Protein AF-A0A7C1U5D0-F1 (afdb_monomer_lite)

Radius of gyration: 24.91 Å; chains: 1; bounding box: 44×66×41 Å

Secondary structure (DSSP, 8-state):
--S-SSSSS---S------------------PPP------TT--GGGSGGGT--SS--HHHHHHHHHS---SS---S-SSHHHH-

pLDDT: mean 80.84, std 20.68, range [43.69, 98.62]

Structure (mmCIF, N/CA/C/O backbone):
data_AF-A0A7C1U5D0-F1
#
_entry.id   AF-A0A7C1U5D0-F1
#
loop_
_atom_site.group_PDB
_atom_site.id
_atom_site.type_symbol
_atom_site.label_atom_id
_atom_site.label_alt_id
_atom_site.label_comp_id
_atom_site.label_asym_id
_atom_site.label_entity_id
_atom_site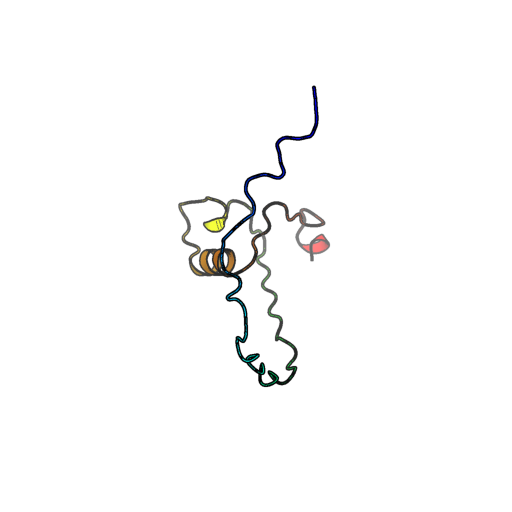.label_seq_id
_atom_site.pdbx_PDB_ins_code
_atom_site.Cartn_x
_atom_site.Cartn_y
_atom_site.Cartn_z
_atom_site.occupancy
_atom_site.B_iso_or_equiv
_atom_site.auth_seq_id
_atom_site.auth_comp_id
_atom_site.auth_asym_id
_atom_site.auth_atom_id
_atom_site.pdbx_PDB_model_num
ATOM 1 N N . MET A 1 1 ? 1.611 53.963 5.196 1.00 43.69 1 MET A N 1
ATOM 2 C CA . MET A 1 1 ? 0.384 53.348 4.638 1.00 43.69 1 MET A CA 1
ATOM 3 C C . MET A 1 1 ? -0.359 52.648 5.768 1.00 43.69 1 MET A C 1
ATOM 5 O O . MET A 1 1 ? 0.207 51.778 6.417 1.00 43.69 1 MET A O 1
ATOM 9 N N . GLN A 1 2 ? -1.537 53.165 6.127 1.00 49.12 2 GLN A N 1
ATOM 10 C CA . GLN A 1 2 ? -2.195 52.925 7.416 1.00 49.12 2 GLN A CA 1
ATOM 11 C C . GLN A 1 2 ? -3.059 51.658 7.426 1.00 49.12 2 GLN A C 1
ATOM 13 O O . GLN A 1 2 ? -3.872 51.411 6.545 1.00 49.12 2 GLN A O 1
ATOM 18 N N . ARG A 1 3 ? -2.904 50.900 8.510 1.00 56.34 3 ARG A N 1
ATOM 19 C CA . ARG A 1 3 ? -3.448 49.569 8.819 1.00 56.34 3 ARG A CA 1
ATOM 20 C C . ARG A 1 3 ? -4.940 49.607 9.207 1.00 56.34 3 ARG A C 1
ATOM 22 O O . ARG A 1 3 ? -5.377 48.829 10.046 1.00 56.34 3 ARG A O 1
ATOM 29 N N . ARG A 1 4 ? -5.699 50.579 8.683 1.00 55.97 4 ARG A N 1
ATOM 30 C CA . ARG A 1 4 ? -6.999 51.011 9.238 1.00 55.97 4 ARG A CA 1
ATOM 31 C C . ARG A 1 4 ? -8.227 50.676 8.379 1.00 55.97 4 ARG A C 1
ATOM 33 O O . ARG A 1 4 ? -9.320 51.061 8.767 1.00 55.97 4 ARG A O 1
ATOM 40 N N . SER A 1 5 ? -8.090 49.916 7.289 1.00 54.97 5 SER A N 1
ATOM 41 C CA . SER A 1 5 ? -9.225 49.619 6.385 1.00 54.97 5 SER A CA 1
ATOM 42 C C . SER A 1 5 ? -9.732 48.170 6.390 1.00 54.97 5 SER A C 1
ATOM 44 O O . SER A 1 5 ? -10.554 47.825 5.553 1.00 54.97 5 SER A O 1
ATOM 46 N N . PHE A 1 6 ? -9.302 47.317 7.326 1.00 47.84 6 PHE A N 1
ATOM 47 C CA . PHE A 1 6 ? -9.726 45.903 7.361 1.00 47.84 6 PHE A CA 1
ATOM 48 C C . PHE A 1 6 ? -10.833 45.564 8.377 1.00 47.84 6 PHE A C 1
ATOM 50 O O . PHE A 1 6 ? -11.196 44.403 8.517 1.00 47.84 6 PHE A O 1
ATOM 57 N N . LEU A 1 7 ? -11.410 46.555 9.062 1.00 49.06 7 LEU A N 1
ATOM 58 C CA . LEU A 1 7 ? -12.432 46.338 10.103 1.00 49.06 7 LEU A CA 1
ATOM 59 C C . LEU A 1 7 ? -13.873 46.680 9.669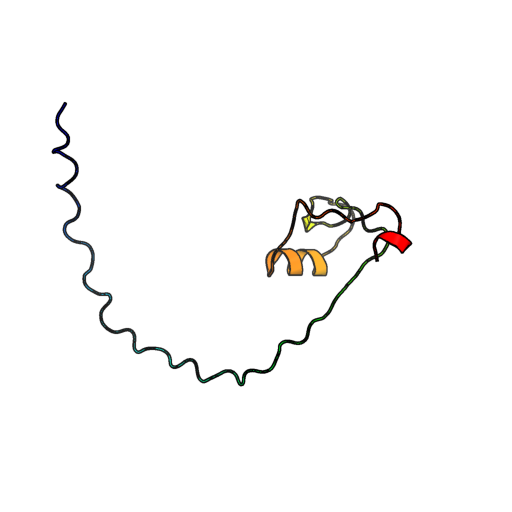 1.00 49.06 7 LEU A C 1
ATOM 61 O O . LEU A 1 7 ? -14.764 46.741 10.507 1.00 49.06 7 LEU A O 1
ATOM 65 N N . GLY A 1 8 ? -14.126 46.890 8.373 1.00 48.81 8 GLY A N 1
ATOM 66 C CA . GLY A 1 8 ? -15.411 47.407 7.879 1.00 48.81 8 GLY A CA 1
ATOM 67 C C . GLY A 1 8 ? -16.449 46.395 7.372 1.00 48.81 8 GLY A C 1
ATOM 68 O O . GLY A 1 8 ? -17.528 46.824 6.985 1.00 48.81 8 GLY A O 1
ATOM 69 N N . LEU A 1 9 ? -16.170 45.087 7.325 1.00 51.91 9 LEU A N 1
ATOM 70 C CA . LEU A 1 9 ? -17.043 44.125 6.619 1.00 51.91 9 LEU A CA 1
ATOM 71 C C . LEU A 1 9 ? -17.201 42.770 7.333 1.00 51.91 9 LEU A C 1
ATOM 73 O O . LEU A 1 9 ? -17.176 41.714 6.711 1.00 51.91 9 LEU A O 1
ATOM 77 N N . ALA A 1 10 ? -17.387 42.794 8.653 1.00 46.75 10 ALA A N 1
ATOM 78 C CA . ALA A 1 10 ? -17.743 41.604 9.440 1.00 46.75 10 ALA A CA 1
ATOM 79 C C . ALA A 1 10 ? -19.050 41.798 10.234 1.00 46.75 10 ALA A C 1
ATOM 81 O O . ALA A 1 10 ? -19.205 41.292 11.342 1.00 46.75 10 ALA A O 1
ATOM 82 N N . GLY A 1 11 ? -19.987 42.569 9.677 1.00 47.72 11 GLY A N 1
ATOM 83 C CA . GLY A 1 11 ? -21.347 42.696 10.191 1.00 47.72 11 GLY A CA 1
ATOM 84 C C . GLY A 1 11 ? -22.321 41.875 9.348 1.00 47.72 11 GLY A C 1
ATOM 85 O O . GLY A 1 11 ? -22.329 42.019 8.132 1.00 47.72 11 GLY A O 1
ATOM 86 N N . LEU A 1 12 ? -23.171 41.098 10.031 1.00 54.72 12 LEU A N 1
ATOM 87 C CA . LEU A 1 12 ? -24.422 40.481 9.548 1.00 54.72 12 LEU A CA 1
ATOM 88 C C . LEU A 1 12 ? -24.287 39.138 8.809 1.00 54.72 12 LEU A C 1
ATOM 90 O O . LEU A 1 12 ? -24.458 39.037 7.600 1.00 54.72 12 LEU A O 1
ATOM 94 N N . GLY A 1 13 ? -24.087 38.066 9.581 1.00 43.91 13 GLY A N 1
ATOM 95 C CA . GLY A 1 13 ? -24.160 36.695 9.076 1.00 43.91 13 GLY A CA 1
ATOM 96 C C . GLY A 1 13 ? -24.451 35.672 10.170 1.00 43.91 13 GLY A C 1
ATOM 97 O O . GLY A 1 13 ? -23.586 34.893 10.543 1.00 43.91 13 GLY A O 1
ATOM 98 N N . THR A 1 14 ? -25.689 35.663 10.667 1.00 51.19 14 THR A N 1
ATOM 99 C CA . THR A 1 14 ? -26.320 34.549 11.407 1.00 51.19 14 THR A CA 1
ATOM 100 C C . THR A 1 14 ? -25.779 34.209 12.804 1.00 51.19 14 THR A C 1
ATOM 102 O O . THR A 1 14 ? -25.162 33.175 13.048 1.00 51.19 14 THR A O 1
ATOM 105 N N . ALA A 1 15 ? -26.200 35.017 13.777 1.00 45.28 15 ALA A N 1
ATOM 106 C CA . ALA A 1 15 ? -26.369 34.621 15.176 1.00 45.28 15 ALA A CA 1
ATOM 107 C C . ALA A 1 15 ? -27.532 33.610 15.352 1.00 45.28 15 ALA A C 1
ATOM 109 O O . ALA A 1 15 ? -28.464 33.847 16.111 1.00 45.28 15 ALA A O 1
ATOM 110 N N . ALA A 1 16 ? -27.503 32.490 14.620 1.00 49.66 16 ALA A N 1
ATOM 111 C CA . ALA A 1 16 ? -28.552 31.462 14.649 1.00 49.66 16 ALA A CA 1
ATOM 112 C C . ALA A 1 16 ? -28.025 30.048 14.948 1.00 49.66 16 ALA A C 1
ATOM 114 O O . ALA A 1 16 ? -28.738 29.067 14.764 1.00 49.66 16 ALA A O 1
ATOM 115 N N . PHE A 1 17 ? -26.804 29.914 15.472 1.00 48.88 17 PHE A N 1
ATOM 116 C CA . PHE A 1 17 ? -26.307 28.628 15.981 1.00 48.88 17 PHE A CA 1
ATOM 117 C C . PHE A 1 17 ? -26.721 28.380 17.445 1.00 48.88 17 PHE A C 1
ATOM 119 O O . PHE A 1 17 ? -25.987 27.776 18.225 1.00 48.88 17 PHE A O 1
ATOM 126 N N . MET A 1 18 ? -27.897 28.879 17.838 1.00 52.31 18 MET A N 1
ATOM 127 C CA . MET A 1 18 ? -28.499 28.594 19.136 1.00 52.31 18 MET A CA 1
ATOM 128 C C . MET A 1 18 ? -29.335 27.312 19.051 1.00 52.31 18 MET A C 1
ATOM 130 O O . MET A 1 18 ? -30.268 27.208 18.263 1.00 52.31 18 MET A O 1
ATOM 134 N N . LEU A 1 19 ? -28.972 26.360 19.915 1.00 54.06 19 LEU A N 1
ATOM 135 C CA . LEU A 1 19 ? -29.689 25.132 20.263 1.00 54.06 19 LEU A CA 1
ATOM 136 C C . LEU A 1 19 ? -29.867 24.091 19.144 1.00 54.06 19 LEU A C 1
ATOM 138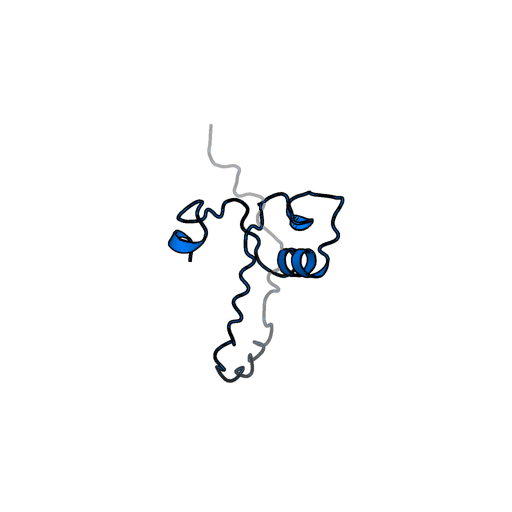 O O . LEU A 1 19 ? -30.976 23.765 18.728 1.00 54.06 19 LEU A O 1
ATOM 142 N N . ARG A 1 20 ? -28.775 23.403 18.788 1.00 58.00 20 ARG A N 1
ATOM 143 C CA . ARG A 1 20 ? -28.915 21.968 18.495 1.00 58.00 20 ARG A CA 1
ATOM 144 C C . ARG A 1 20 ? -28.981 21.245 19.843 1.00 58.00 20 ARG A C 1
ATOM 146 O O . ARG A 1 20 ? -28.002 21.341 20.585 1.00 58.00 20 ARG A O 1
ATOM 153 N N . PRO A 1 21 ? -30.075 20.538 20.188 1.00 55.34 21 PRO A N 1
ATOM 154 C CA . PRO A 1 21 ? -30.048 19.643 21.333 1.00 55.34 21 PRO A CA 1
ATOM 155 C C . PRO A 1 21 ? -28.895 18.674 21.094 1.00 55.34 21 PRO A C 1
ATOM 157 O O . PRO A 1 21 ? -28.798 18.062 20.023 1.00 55.34 21 PRO A O 1
ATOM 160 N N . GLY A 1 22 ? -27.969 18.624 22.052 1.00 55.12 22 GLY A N 1
ATOM 161 C CA . GLY A 1 22 ? -26.856 17.695 22.012 1.00 55.12 22 GLY A CA 1
ATOM 162 C C . GLY A 1 22 ? -27.433 16.312 21.771 1.00 55.12 22 GLY A C 1
ATOM 163 O O . GLY A 1 22 ? -28.178 15.799 22.602 1.00 55.12 22 GLY A O 1
ATOM 164 N N . ARG A 1 23 ? -27.139 15.726 20.605 1.00 57.44 23 ARG A N 1
ATOM 165 C CA . ARG A 1 23 ? -27.355 14.299 20.408 1.00 57.44 23 ARG A CA 1
ATOM 166 C C . ARG A 1 23 ? -26.525 13.635 21.489 1.00 57.44 23 ARG A C 1
ATOM 168 O O . ARG A 1 23 ? -25.299 13.623 21.398 1.00 57.44 23 ARG A O 1
ATOM 175 N N . THR A 1 24 ? -27.196 13.140 22.521 1.00 52.81 24 THR A N 1
ATOM 176 C CA . THR A 1 24 ? -26.617 12.177 23.436 1.00 52.81 24 THR A CA 1
ATOM 177 C C . THR A 1 24 ? -26.162 11.034 22.546 1.00 52.81 24 THR A C 1
ATOM 179 O O . THR A 1 24 ? -26.961 10.291 21.975 1.00 52.81 24 THR A O 1
ATOM 182 N N . LEU A 1 25 ? -24.852 10.964 22.314 1.00 62.62 25 LEU A N 1
ATOM 183 C CA . LEU A 1 25 ? -24.230 9.775 21.772 1.00 62.62 25 LEU A CA 1
ATOM 184 C C . L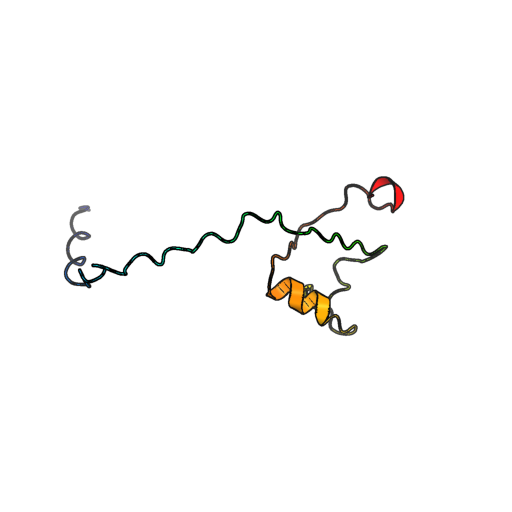EU A 1 25 ? -24.446 8.728 22.857 1.00 62.62 25 LEU A C 1
ATOM 186 O O . LEU A 1 25 ? -23.652 8.626 23.788 1.00 62.62 25 LEU A O 1
ATOM 190 N N . ALA A 1 26 ? -25.588 8.037 22.786 1.00 54.62 26 ALA A N 1
ATOM 191 C CA . ALA A 1 26 ? -25.852 6.842 23.558 1.00 54.62 26 ALA A CA 1
ATOM 192 C C . ALA A 1 26 ? -24.586 6.002 23.444 1.00 54.62 26 ALA A C 1
ATOM 194 O O . ALA A 1 26 ? -24.171 5.668 22.329 1.00 54.62 26 ALA A O 1
ATOM 195 N N . GLY A 1 27 ? -23.915 5.821 24.583 1.00 54.62 27 GLY A N 1
ATOM 196 C CA . GLY A 1 27 ? -22.581 5.261 24.637 1.00 54.62 27 GLY A CA 1
ATOM 197 C C . GLY A 1 27 ? -22.574 3.974 23.840 1.00 54.62 27 GLY A C 1
ATOM 198 O O . GLY A 1 27 ? -23.175 2.982 24.252 1.00 54.62 27 GLY A O 1
ATOM 199 N N . ARG A 1 28 ? -21.902 3.986 22.682 1.00 62.66 28 ARG A N 1
ATOM 200 C CA . ARG A 1 28 ? -21.427 2.741 22.095 1.00 62.66 28 ARG A CA 1
ATOM 201 C C . ARG A 1 28 ? -20.622 2.120 23.218 1.00 62.66 28 ARG A C 1
ATOM 203 O O . ARG A 1 28 ? -19.598 2.690 23.593 1.00 62.66 28 ARG A O 1
ATOM 210 N N . ALA A 1 29 ? -21.141 1.039 23.809 1.00 65.62 29 ALA A N 1
ATOM 211 C CA . ALA A 1 29 ? -20.398 0.227 24.759 1.00 65.62 29 ALA A CA 1
ATOM 212 C C . ALA A 1 29 ? -18.975 0.151 24.217 1.00 65.62 29 ALA A C 1
ATOM 214 O O . ALA A 1 29 ? -18.833 -0.151 23.028 1.00 65.62 29 ALA A O 1
ATOM 215 N N . ASN A 1 30 ? -17.985 0.551 25.024 1.00 72.50 30 ASN A N 1
ATOM 216 C CA . ASN A 1 30 ? -16.586 0.714 24.625 1.00 72.50 30 ASN A CA 1
ATOM 217 C C . ASN A 1 30 ? -15.975 -0.658 24.299 1.00 72.50 30 ASN A C 1
ATOM 219 O O . ASN A 1 30 ? -15.121 -1.194 25.001 1.00 72.50 30 ASN A O 1
ATOM 223 N N . ARG A 1 31 ? -16.523 -1.285 23.264 1.00 83.81 31 ARG A N 1
ATOM 224 C CA . ARG A 1 31 ? -16.099 -2.532 22.684 1.00 83.81 31 ARG A CA 1
ATOM 225 C C . ARG A 1 31 ? -14.848 -2.168 21.928 1.00 83.81 31 ARG A C 1
ATOM 227 O O . ARG A 1 31 ? -14.896 -1.388 20.976 1.00 83.81 31 ARG A O 1
ATOM 234 N N . ARG A 1 32 ? -13.733 -2.709 22.407 1.00 91.19 32 ARG A N 1
ATOM 235 C CA . ARG A 1 32 ? -12.458 -2.605 21.710 1.00 91.19 32 ARG A CA 1
ATOM 236 C C . ARG A 1 32 ? -12.684 -3.024 20.252 1.00 91.19 32 ARG A C 1
ATOM 238 O O . ARG A 1 32 ? -13.371 -4.025 20.026 1.00 91.19 32 ARG A O 1
ATOM 245 N N . PRO A 1 33 ? -12.185 -2.255 19.275 1.00 94.31 33 PRO A N 1
ATOM 246 C CA . PRO A 1 33 ? -12.309 -2.646 17.884 1.00 94.31 33 PRO A CA 1
ATOM 247 C C . PRO A 1 33 ? -11.557 -3.961 17.663 1.00 94.31 33 PRO A C 1
ATOM 249 O O . PRO A 1 33 ? -10.519 -4.205 18.279 1.00 94.31 33 PRO A O 1
ATOM 252 N N . ASN A 1 34 ? -12.070 -4.795 16.766 1.00 96.25 34 ASN A N 1
ATOM 253 C CA . ASN A 1 34 ? -11.286 -5.904 16.238 1.00 96.25 34 ASN A CA 1
ATOM 254 C C . ASN A 1 34 ? -10.275 -5.340 15.237 1.00 96.25 34 ASN A C 1
ATOM 256 O O . ASN A 1 34 ? -10.630 -4.490 14.419 1.00 96.25 34 ASN A O 1
ATOM 260 N N . ILE A 1 35 ? -9.036 -5.822 15.295 1.00 96.69 35 ILE A N 1
ATOM 261 C CA . ILE A 1 35 ? -7.976 -5.438 14.362 1.00 96.69 35 ILE A CA 1
ATOM 262 C C . ILE A 1 35 ? -7.720 -6.630 13.443 1.00 96.69 35 ILE A C 1
ATOM 264 O O . ILE A 1 35 ? -7.421 -7.722 13.918 1.00 96.69 35 ILE A O 1
ATOM 268 N N . VAL A 1 36 ? -7.843 -6.417 12.133 1.00 97.19 36 VAL A N 1
ATOM 269 C CA . VAL A 1 36 ? -7.493 -7.404 11.105 1.00 97.19 36 VAL A CA 1
ATOM 270 C C . VAL A 1 36 ? -6.275 -6.876 10.359 1.00 97.19 36 VAL A C 1
ATOM 272 O O . VAL A 1 36 ? -6.350 -5.819 9.734 1.00 97.19 36 VAL A O 1
ATOM 275 N N . TYR A 1 37 ? -5.159 -7.598 10.444 1.00 97.31 37 TYR A N 1
ATOM 276 C CA . TYR A 1 37 ? -3.922 -7.259 9.745 1.00 97.31 37 TYR A CA 1
ATOM 277 C C . TYR A 1 37 ? -3.764 -8.147 8.510 1.00 97.31 37 TYR A C 1
ATOM 279 O O . TYR A 1 37 ? -3.675 -9.368 8.627 1.00 97.31 37 TYR A O 1
ATOM 287 N N . ILE A 1 38 ? -3.769 -7.528 7.328 1.00 97.25 38 ILE A N 1
ATOM 288 C CA . ILE A 1 38 ? -3.615 -8.203 6.037 1.00 97.25 38 ILE A CA 1
ATOM 289 C C . ILE A 1 38 ? -2.250 -7.817 5.475 1.00 97.25 38 ILE A C 1
ATOM 291 O O . ILE A 1 38 ? -2.005 -6.642 5.211 1.00 97.25 38 ILE A O 1
ATOM 295 N N . LEU A 1 39 ? -1.385 -8.809 5.273 1.00 95.56 39 LEU A N 1
ATOM 296 C CA . LEU A 1 39 ? -0.054 -8.642 4.699 1.00 95.56 39 LEU A CA 1
ATOM 297 C C . LEU A 1 39 ? 0.051 -9.482 3.425 1.00 95.56 39 LEU A C 1
ATOM 299 O O . LEU A 1 39 ? -0.115 -10.700 3.472 1.00 95.56 39 LEU A O 1
ATOM 303 N N . ALA A 1 40 ? 0.323 -8.827 2.299 1.00 95.81 40 ALA A N 1
ATOM 304 C CA . ALA A 1 40 ? 0.598 -9.484 1.027 1.00 95.81 40 ALA A CA 1
ATOM 305 C C . ALA A 1 40 ? 2.115 -9.584 0.819 1.00 95.81 40 ALA A C 1
ATOM 307 O O . ALA A 1 40 ? 2.821 -8.599 1.026 1.00 95.81 40 ALA A O 1
ATOM 308 N N . ASP A 1 41 ? 2.599 -10.762 0.427 1.00 96.25 41 ASP A N 1
ATOM 309 C CA . ASP A 1 41 ? 4.007 -10.969 0.073 1.00 96.25 41 ASP A CA 1
ATOM 310 C C . ASP A 1 41 ? 4.285 -10.456 -1.344 1.00 96.25 41 ASP A C 1
ATOM 312 O O . ASP A 1 41 ? 3.409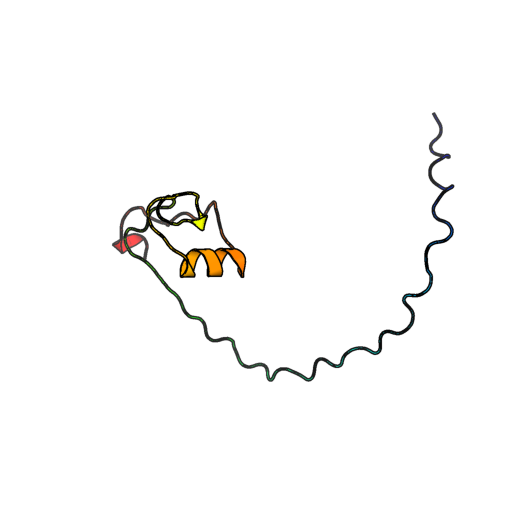 -10.550 -2.206 1.00 96.25 41 ASP A O 1
ATOM 316 N N . ASP A 1 42 ? 5.475 -9.896 -1.570 1.00 94.44 42 ASP A N 1
ATOM 317 C CA . ASP A 1 42 ? 5.941 -9.396 -2.875 1.00 94.44 42 ASP A CA 1
ATOM 318 C C . ASP A 1 42 ? 4.983 -8.427 -3.609 1.00 94.44 42 ASP A C 1
ATOM 320 O O . ASP A 1 42 ? 4.966 -8.316 -4.841 1.00 94.44 42 ASP A O 1
ATOM 324 N N . LEU A 1 43 ? 4.182 -7.661 -2.860 1.00 95.19 43 LEU A N 1
ATOM 325 C CA . LEU A 1 43 ? 3.281 -6.662 -3.432 1.00 95.19 43 LEU A CA 1
ATOM 326 C C . LEU A 1 43 ? 3.991 -5.315 -3.641 1.00 95.19 43 LEU A C 1
ATOM 328 O O . LEU A 1 43 ? 4.143 -4.518 -2.717 1.00 95.19 43 LEU A O 1
ATOM 332 N N . GLY A 1 44 ? 4.379 -5.037 -4.885 1.00 93.25 44 GLY A N 1
ATOM 333 C CA . GLY A 1 44 ? 4.953 -3.752 -5.286 1.00 93.25 44 GLY A CA 1
ATOM 334 C C . GLY A 1 44 ? 3.956 -2.584 -5.262 1.00 93.25 44 GLY A C 1
ATOM 335 O O . GLY A 1 44 ? 2.755 -2.752 -5.483 1.00 93.25 44 GLY A O 1
ATOM 336 N N . TYR A 1 45 ? 4.474 -1.364 -5.068 1.00 94.56 45 TYR A N 1
ATOM 337 C CA . TYR A 1 45 ? 3.686 -0.121 -4.998 1.00 94.56 45 TYR A CA 1
ATOM 338 C C . TYR A 1 45 ? 2.765 0.081 -6.212 1.00 94.56 45 TYR A C 1
ATOM 340 O O . TYR A 1 45 ? 1.596 0.433 -6.074 1.00 94.56 45 TYR A O 1
ATOM 348 N N . GLY A 1 46 ? 3.271 -0.203 -7.414 1.00 94.69 46 GLY A N 1
ATOM 349 C CA . GLY A 1 46 ? 2.535 -0.036 -8.666 1.00 94.69 46 GLY A CA 1
ATOM 350 C C . GLY A 1 46 ? 1.541 -1.152 -8.990 1.00 94.69 46 GLY A C 1
ATOM 351 O O . GLY A 1 46 ? 1.011 -1.151 -10.089 1.00 94.69 46 GLY A O 1
ATOM 352 N N . HIS A 1 47 ? 1.297 -2.125 -8.107 1.00 96.25 47 HIS A N 1
ATOM 353 C CA . HIS A 1 47 ? 0.450 -3.282 -8.435 1.00 96.25 47 HIS A CA 1
ATOM 354 C C . HIS A 1 47 ? -1.045 -3.078 -8.137 1.00 96.25 47 HIS A C 1
ATOM 356 O O . HIS A 1 47 ? -1.865 -3.881 -8.577 1.00 96.25 47 HIS A O 1
ATOM 362 N N . LEU A 1 48 ? -1.433 -2.016 -7.424 1.00 97.31 48 LEU A N 1
ATOM 363 C CA . LEU A 1 48 ? -2.832 -1.764 -7.051 1.00 97.31 48 LEU A CA 1
ATOM 364 C C . LEU A 1 48 ? -3.438 -0.603 -7.842 1.00 97.31 48 LEU A C 1
ATOM 366 O O . LEU A 1 48 ? -2.778 0.404 -8.102 1.00 97.31 48 LEU A O 1
ATOM 370 N N . GLY A 1 49 ? -4.724 -0.716 -8.188 1.00 97.56 49 GLY A N 1
ATOM 371 C CA . GLY A 1 49 ? -5.463 0.315 -8.927 1.00 97.56 49 GLY A CA 1
ATOM 372 C C . GLY A 1 49 ? -5.450 1.672 -8.221 1.00 97.56 49 GLY A C 1
ATOM 373 O O . GLY A 1 49 ? -5.247 2.707 -8.852 1.00 97.56 49 GLY A O 1
ATOM 374 N N . CYS A 1 50 ? -5.547 1.677 -6.890 1.00 97.19 50 CYS A N 1
ATOM 375 C CA . CYS A 1 50 ? -5.436 2.882 -6.063 1.00 97.19 50 CYS A CA 1
ATOM 376 C C . CYS A 1 50 ? -4.056 3.576 -6.095 1.00 97.19 50 CYS A C 1
ATOM 378 O O . CYS A 1 50 ? -3.955 4.711 -5.624 1.00 97.19 50 CYS A O 1
ATOM 380 N N . TYR A 1 51 ? -3.026 2.944 -6.673 1.00 97.50 51 TYR A N 1
ATOM 381 C CA . TYR A 1 51 ? -1.713 3.537 -6.968 1.00 97.50 51 TYR A CA 1
ATOM 382 C C . TYR A 1 51 ? -1.467 3.769 -8.470 1.00 97.50 51 TYR A C 1
ATOM 384 O O . TYR A 1 51 ? -0.392 4.226 -8.848 1.00 97.50 51 TYR A O 1
ATOM 392 N N . GLY A 1 52 ? -2.469 3.543 -9.326 1.00 95.88 52 GLY A N 1
ATOM 393 C CA . GLY A 1 52 ? -2.484 4.033 -10.709 1.00 95.88 52 GLY A CA 1
ATOM 394 C C . GLY A 1 52 ? -2.306 2.987 -11.811 1.00 95.88 52 GLY A C 1
ATOM 395 O O . GLY A 1 52 ? -2.403 3.361 -12.982 1.00 95.88 52 GLY A O 1
ATOM 396 N N . GLN A 1 53 ? -2.098 1.703 -11.495 1.00 95.88 53 GLN A N 1
ATOM 397 C CA . GLN A 1 53 ? -2.117 0.668 -12.539 1.00 95.88 53 GLN A CA 1
ATOM 398 C C . GLN A 1 53 ? -3.536 0.407 -13.063 1.00 95.88 53 GLN A C 1
ATOM 400 O O . GLN A 1 53 ? -4.522 0.682 -12.378 1.00 95.88 53 GLN A O 1
ATOM 405 N N . LYS A 1 54 ? -3.637 -0.095 -14.299 1.00 95.88 54 LYS A N 1
ATOM 406 C CA . LYS A 1 54 ? -4.904 -0.185 -15.047 1.00 95.88 54 LYS A CA 1
ATOM 407 C C . LYS A 1 54 ? -5.268 -1.597 -15.515 1.00 95.88 54 LYS A C 1
ATOM 409 O O . LYS A 1 54 ? -6.406 -1.805 -15.926 1.00 95.88 54 LYS A O 1
ATOM 414 N N . GLU A 1 55 ? -4.339 -2.545 -15.438 1.00 96.50 55 GLU A N 1
ATOM 415 C CA . G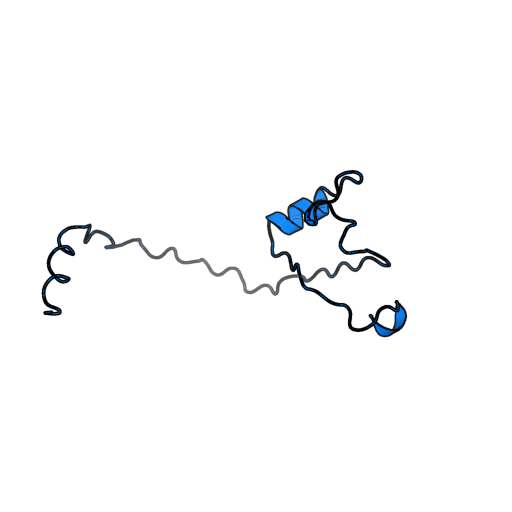LU A 1 55 ? -4.497 -3.882 -16.025 1.00 96.50 55 GLU A CA 1
ATOM 416 C C . GLU A 1 55 ? -5.208 -4.846 -15.065 1.00 96.50 55 GLU A C 1
ATOM 418 O O . GLU A 1 55 ? -6.181 -5.513 -15.421 1.00 96.50 55 GLU A O 1
ATOM 423 N N . ILE A 1 56 ? -4.756 -4.897 -13.811 1.00 95.19 56 ILE A N 1
ATOM 424 C CA . ILE A 1 56 ? -5.262 -5.814 -12.790 1.00 95.19 56 ILE A CA 1
ATOM 425 C C . ILE A 1 56 ? -6.368 -5.117 -12.004 1.00 95.19 56 ILE A C 1
ATOM 427 O O . ILE A 1 56 ? -6.174 -4.068 -11.400 1.00 95.19 56 ILE A O 1
ATOM 431 N N . LYS A 1 57 ? -7.563 -5.697 -11.952 1.00 96.75 57 LYS A N 1
ATOM 432 C CA . LYS A 1 57 ? -8.662 -5.096 -11.185 1.00 96.75 57 LYS A CA 1
ATOM 433 C C . LYS A 1 57 ? -8.522 -5.441 -9.701 1.00 96.75 57 LYS A C 1
ATOM 435 O O . LYS A 1 57 ? -8.633 -6.606 -9.333 1.00 96.75 57 LYS A O 1
ATOM 440 N N . THR A 1 58 ? -8.376 -4.428 -8.843 1.00 97.94 58 THR A N 1
ATOM 441 C CA . THR A 1 58 ? -8.252 -4.584 -7.378 1.00 97.94 58 THR A CA 1
ATOM 442 C C . THR A 1 58 ? -9.404 -3.928 -6.600 1.00 97.94 58 THR A C 1
ATOM 444 O O . THR A 1 58 ? -9.165 -3.198 -5.637 1.00 97.94 58 THR A O 1
ATOM 447 N N . PRO A 1 59 ? -10.683 -4.193 -6.946 1.00 98.00 59 PRO A N 1
ATOM 448 C CA . PRO A 1 59 ? -11.816 -3.380 -6.494 1.00 98.00 59 PRO A CA 1
ATOM 449 C C . PRO A 1 59 ? -12.013 -3.361 -4.971 1.00 98.00 59 PRO A C 1
ATOM 451 O O . PRO A 1 59 ? -12.450 -2.346 -4.429 1.00 98.00 59 PRO A O 1
ATOM 454 N N . ALA A 1 60 ? -11.684 -4.452 -4.271 1.00 98.25 60 ALA A N 1
ATOM 455 C CA . ALA A 1 60 ? -11.773 -4.519 -2.812 1.00 98.25 60 ALA A CA 1
ATOM 456 C C . ALA A 1 60 ? -10.723 -3.625 -2.132 1.00 98.25 60 ALA A C 1
ATOM 458 O O . ALA A 1 60 ? -11.059 -2.862 -1.227 1.00 98.25 60 ALA A O 1
ATOM 459 N N . ILE A 1 61 ? -9.473 -3.669 -2.607 1.00 98.12 61 ILE A N 1
ATOM 460 C CA . ILE A 1 61 ? -8.383 -2.836 -2.085 1.00 98.12 61 ILE A CA 1
ATOM 461 C C . ILE A 1 61 ? -8.620 -1.366 -2.436 1.00 98.12 61 ILE A C 1
ATOM 463 O O . ILE A 1 61 ? -8.487 -0.494 -1.580 1.00 98.12 61 ILE A O 1
ATOM 467 N N . ASP A 1 62 ? -9.067 -1.089 -3.662 1.00 98.12 62 ASP A N 1
ATOM 468 C CA . ASP A 1 62 ? -9.377 0.268 -4.111 1.00 98.12 62 ASP A CA 1
ATOM 469 C C . ASP A 1 62 ? -10.519 0.878 -3.295 1.00 98.12 62 ASP A C 1
ATOM 471 O O . ASP A 1 62 ? -10.493 2.062 -2.962 1.00 98.12 62 ASP A O 1
ATOM 475 N N . ARG A 1 63 ? -11.524 0.070 -2.934 1.00 98.56 63 ARG A N 1
ATOM 476 C CA . ARG A 1 63 ? -12.601 0.489 -2.035 1.00 98.56 63 ARG A CA 1
ATOM 477 C C . ARG A 1 63 ? -12.074 0.797 -0.635 1.00 98.56 63 ARG A C 1
ATOM 479 O O . ARG A 1 63 ? -12.393 1.865 -0.122 1.00 98.56 63 ARG A O 1
ATOM 486 N N . MET A 1 64 ? -11.247 -0.074 -0.050 1.00 98.31 64 MET A N 1
ATOM 487 C CA . MET A 1 64 ? -10.642 0.180 1.266 1.00 98.31 64 MET A CA 1
ATOM 488 C C . MET A 1 64 ? -9.800 1.460 1.272 1.00 98.31 64 MET A C 1
ATOM 490 O O . MET A 1 64 ? -9.896 2.249 2.206 1.00 98.31 64 MET A O 1
ATOM 494 N N . ALA A 1 65 ? -9.042 1.717 0.206 1.00 97.81 65 ALA A N 1
ATOM 495 C CA . ALA A 1 65 ? -8.256 2.938 0.067 1.00 97.81 65 ALA A CA 1
ATOM 496 C C . ALA A 1 65 ? -9.115 4.213 -0.045 1.00 97.81 65 ALA A C 1
ATOM 498 O O . ALA A 1 65 ? -8.680 5.269 0.405 1.00 97.81 65 ALA A O 1
ATOM 499 N N . ARG A 1 66 ? -10.315 4.135 -0.644 1.00 98.06 66 ARG A N 1
ATOM 500 C CA . ARG A 1 66 ? -11.265 5.264 -0.728 1.00 98.06 66 ARG A CA 1
ATOM 501 C C . ARG A 1 66 ? -12.034 5.509 0.570 1.00 98.06 66 ARG A C 1
ATOM 503 O O . ARG A 1 66 ? -12.358 6.651 0.865 1.00 98.06 66 ARG A O 1
ATOM 510 N N . GLU A 1 67 ? -12.390 4.448 1.289 1.00 98.62 67 GLU A N 1
ATOM 511 C CA . GLU A 1 67 ? -13.181 4.528 2.528 1.00 98.62 67 GLU A CA 1
ATOM 512 C C . GLU A 1 67 ? -12.316 4.763 3.775 1.00 98.62 67 GLU A C 1
ATOM 514 O O . GLU A 1 67 ? -12.835 5.150 4.822 1.00 98.62 67 GLU A O 1
ATOM 519 N N . GLY A 1 68 ? -11.011 4.515 3.667 1.00 97.44 68 GLY A N 1
ATOM 520 C CA . GLY A 1 68 ? -10.049 4.647 4.750 1.00 97.44 68 GLY A CA 1
ATOM 521 C C . GLY A 1 68 ? -8.949 5.660 4.455 1.00 97.44 68 GLY A C 1
ATOM 522 O O . GLY A 1 68 ? -9.159 6.702 3.838 1.00 97.44 68 GLY A O 1
ATOM 523 N N . MET A 1 69 ? -7.753 5.336 4.937 1.00 97.81 69 MET A N 1
ATOM 524 C CA . MET A 1 69 ? -6.539 6.117 4.731 1.00 97.81 69 MET A CA 1
ATOM 525 C C . MET A 1 69 ? -5.589 5.342 3.820 1.00 97.81 69 MET A C 1
ATOM 527 O O . MET A 1 69 ? -5.420 4.133 3.980 1.00 97.81 69 MET A O 1
ATOM 531 N N . ARG A 1 70 ? -4.952 6.044 2.881 1.00 97.19 70 ARG A N 1
ATOM 532 C CA . ARG A 1 70 ? -3.935 5.491 1.982 1.00 97.19 70 ARG A CA 1
ATOM 533 C C . ARG A 1 70 ? -2.623 6.242 2.178 1.00 97.19 70 ARG A C 1
ATOM 535 O O . ARG A 1 70 ? -2.611 7.467 2.113 1.00 97.19 70 ARG A O 1
ATOM 542 N N . PHE A 1 71 ? -1.538 5.502 2.377 1.00 97.12 71 PHE A N 1
ATOM 543 C CA . PHE A 1 71 ? -0.192 6.050 2.525 1.00 97.12 71 PHE A CA 1
ATOM 544 C C . PHE A 1 71 ? 0.569 5.908 1.208 1.00 97.12 71 PHE A C 1
ATOM 546 O O . PHE A 1 71 ? 0.731 4.800 0.713 1.00 97.12 71 PHE A O 1
ATOM 553 N N . THR A 1 72 ? 1.029 7.016 0.635 1.00 97.12 72 THR A N 1
ATOM 554 C CA . THR A 1 72 ? 1.822 7.014 -0.608 1.00 97.12 72 THR A CA 1
ATOM 555 C C . THR A 1 72 ? 3.312 6.801 -0.368 1.00 97.12 72 THR A C 1
ATOM 557 O O . THR A 1 72 ? 4.012 6.360 -1.268 1.00 97.12 72 THR A O 1
ATOM 560 N N . ASP A 1 73 ? 3.774 7.050 0.858 1.00 97.00 73 ASP A N 1
ATOM 561 C CA . ASP A 1 73 ? 5.186 7.035 1.244 1.00 97.00 73 ASP A CA 1
ATOM 562 C C . ASP A 1 73 ? 5.409 6.072 2.422 1.00 97.00 73 ASP A C 1
ATOM 564 O O . ASP A 1 73 ? 5.870 6.454 3.498 1.00 97.00 73 ASP A O 1
ATOM 568 N N . HIS A 1 74 ? 5.011 4.809 2.238 1.00 94.94 74 HIS A N 1
ATOM 569 C CA . HIS A 1 74 ? 5.204 3.735 3.214 1.00 94.94 74 HIS A CA 1
ATOM 570 C C . HIS A 1 74 ? 6.335 2.803 2.766 1.00 94.94 74 HIS A C 1
ATOM 572 O O . HIS A 1 74 ? 6.214 2.121 1.750 1.00 94.94 74 HIS A O 1
ATOM 578 N N . TYR A 1 75 ? 7.423 2.771 3.536 1.00 95.00 75 TYR A N 1
ATOM 579 C CA . TYR A 1 75 ? 8.621 1.989 3.233 1.00 95.00 75 TYR A CA 1
ATOM 580 C C . TYR A 1 75 ? 8.740 0.789 4.173 1.00 95.00 75 TYR A C 1
ATOM 582 O O . TYR A 1 75 ? 8.545 0.919 5.383 1.00 95.00 75 TYR A O 1
ATOM 590 N N . ALA A 1 76 ? 9.109 -0.366 3.619 1.00 94.31 76 ALA A N 1
ATOM 591 C CA . ALA A 1 76 ? 9.510 -1.523 4.408 1.00 94.31 76 ALA A CA 1
ATOM 592 C C . ALA A 1 76 ? 10.882 -1.281 5.061 1.00 94.31 76 ALA A C 1
ATOM 594 O O . ALA A 1 76 ? 11.749 -0.627 4.479 1.00 94.31 76 ALA A O 1
ATOM 595 N N . GLY A 1 77 ? 11.101 -1.841 6.256 1.00 94.88 77 GLY A N 1
ATOM 596 C CA . GLY A 1 77 ? 12.393 -1.752 6.952 1.00 94.88 77 GLY A CA 1
ATOM 597 C C . GLY A 1 77 ? 13.528 -2.508 6.248 1.00 94.88 77 GLY A C 1
ATOM 598 O O . GLY A 1 77 ? 14.701 -2.241 6.493 1.00 94.88 77 GLY A O 1
ATOM 599 N N . SER A 1 78 ? 13.186 -3.433 5.349 1.00 95.44 78 SER A N 1
ATOM 600 C CA . SER A 1 78 ? 14.118 -4.163 4.495 1.00 95.44 78 SER A CA 1
ATOM 601 C C . SER A 1 78 ? 13.448 -4.541 3.174 1.00 95.44 78 SER A C 1
ATOM 603 O O . SER A 1 78 ? 12.234 -4.708 3.122 1.00 95.44 78 SER A O 1
ATOM 605 N N . ALA A 1 79 ? 14.244 -4.723 2.118 1.00 92.69 79 ALA A N 1
ATOM 606 C CA . ALA A 1 79 ? 13.779 -5.229 0.823 1.00 92.69 79 ALA A CA 1
ATOM 607 C C . ALA A 1 79 ? 13.690 -6.769 0.765 1.00 92.69 79 ALA A C 1
ATOM 609 O O . ALA A 1 79 ? 13.384 -7.326 -0.285 1.00 92.69 79 ALA A O 1
ATOM 610 N N . LEU A 1 80 ? 13.996 -7.464 1.866 1.00 94.56 80 LEU A N 1
ATOM 611 C CA . LEU A 1 80 ? 13.920 -8.922 1.962 1.00 94.56 80 LEU A CA 1
ATOM 612 C C . LEU A 1 80 ? 12.737 -9.341 2.840 1.00 94.56 80 LEU A C 1
ATOM 614 O O . LEU A 1 80 ? 12.478 -8.735 3.879 1.00 94.56 80 LEU A O 1
ATOM 618 N N . CYS A 1 81 ? 12.074 -10.435 2.457 1.00 92.25 81 CYS A N 1
ATOM 619 C CA . CYS A 1 81 ? 10.862 -10.935 3.113 1.00 92.25 81 CYS A CA 1
ATOM 620 C C . CYS A 1 81 ? 11.046 -11.166 4.622 1.00 92.25 81 CYS A C 1
ATOM 622 O O . CYS A 1 81 ? 10.244 -10.693 5.421 1.00 92.25 81 CYS A O 1
ATOM 624 N N . ALA A 1 82 ? 12.105 -11.885 5.013 1.00 93.25 82 ALA A N 1
ATOM 625 C CA . ALA A 1 82 ? 12.341 -12.268 6.405 1.00 93.25 82 ALA A CA 1
ATOM 626 C C . ALA A 1 82 ? 12.637 -11.073 7.336 1.00 93.25 82 ALA A C 1
ATOM 628 O O . ALA A 1 82 ? 11.955 -10.957 8.344 1.00 93.25 82 ALA A O 1
ATOM 629 N N . PRO A 1 83 ? 13.583 -10.163 7.032 1.00 95.44 83 PRO A N 1
ATOM 630 C CA . PRO A 1 83 ? 13.842 -9.001 7.891 1.00 95.44 83 PRO A CA 1
ATOM 631 C C . PRO A 1 83 ? 12.794 -7.881 7.776 1.00 95.44 83 PRO A C 1
ATOM 633 O O . PRO A 1 83 ? 12.867 -6.915 8.530 1.00 95.44 83 PRO A O 1
ATOM 636 N N . SER A 1 84 ? 11.855 -7.958 6.825 1.00 93.31 84 SER A N 1
ATOM 637 C CA . SER A 1 84 ? 10.748 -6.999 6.721 1.00 93.31 84 SER A CA 1
ATOM 638 C C . SER A 1 84 ? 9.561 -7.330 7.637 1.00 93.31 84 SER A C 1
ATOM 640 O O . SER A 1 84 ? 8.732 -6.444 7.858 1.00 93.31 84 SER A O 1
ATOM 642 N N . ARG A 1 85 ? 9.426 -8.581 8.088 1.00 91.06 85 ARG A N 1
ATOM 643 C CA . ARG A 1 85 ? 8.313 -9.078 8.916 1.00 91.06 85 ARG A CA 1
ATOM 644 C C . ARG A 1 85 ? 8.710 -9.110 10.385 1.00 91.06 85 ARG A C 1
ATOM 646 O O . ARG A 1 85 ? 7.814 -8.834 11.211 1.00 91.06 85 ARG A O 1
#

Sequence (85 aa):
MQRRSFLGLAGLGTAAFMLRPGRTLAGRANRRPNIVYILADDLGYGHLGCYGQKEIKTPAIDRMAREGMRFTDHYAGSALCAPSR

Foldseek 3Di:
DDPPPPPDPPPDDDPPPPDPPPPPPPDPPPPPDDDDDDDDPPDDQQPAVCSPDDDDDDPVVNVCVVVDPDDSDDDFPDPDDVNSD